Protein AF-A0A6I0SC55-F1 (afdb_monomer)

Solvent-accessible surface area (backbone atoms only — not comparable to full-atom values): 5364 Å² total; per-residue (Å²): 136,55,72,70,63,34,53,76,71,74,41,78,58,67,68,60,51,47,31,72,78,34,40,51,92,88,35,75,56,25,53,49,53,50,52,52,52,52,54,50,51,57,55,48,42,68,73,70,72,63,49,56,56,58,52,15,60,74,65,73,54,52,36,74,54,50,53,26,41,78,70,73,72,42,89,77,56,70,74,57,52,51,44,55,51,53,72,73,80,109

Organism: Bacteroides thetaiotaomicron (NCBI:txid818)

Secondary structure (DSSP, 8-state):
--HHHHHHTTPPPHHHHHHHHH-STTSHHHHHHHHHHHHHHHHHHHHHT--HHHHHHHHTS-HHHHHHHHTTSS---HHHHHHHHHHHH-

Sequence (90 aa):
MTNEKMKINGCTPIEDLITEDFGAIGTPERDEFERGCEAFIIGEQIKAGMTQEQLAAKIGTKESYISRIENGHADIQLSTLFKIYHVLYE

Nearest PDB structures (foldseek):
  4ia8-assembly1_B  TM=8.612E-01  e=7.572E-02  Enterobacter sp. RFL1396
  4iwr-assembly1_B  TM=8.098E-01  e=8.979E-02  Enterobacter sp. RFL1396
  2wiu-assembly1_B  TM=7.459E-01  e=6.759E-02  Escherichia coli
  6af4-assembly2_F  TM=5.892E-01  e=6.034E-02  Streptococcus pneumoniae TIGR4
  3f52-assembly1_E  TM=8.063E-01  e=5.221E-01  Corynebacterium glutamicum

Structure (mmCIF, N/CA/C/O backbone):
data_AF-A0A6I0SC55-F1
#
_entry.id   AF-A0A6I0SC55-F1
#
loop_
_atom_site.group_PDB
_atom_site.id
_atom_site.type_symbol
_atom_site.label_atom_id
_atom_site.label_alt_id
_atom_site.label_comp_id
_atom_site.label_asym_id
_atom_site.label_entity_id
_atom_site.label_seq_id
_atom_site.pdbx_PDB_ins_code
_atom_site.Cartn_x
_atom_site.Cartn_y
_atom_site.Cartn_z
_atom_site.occupancy
_atom_site.B_iso_or_equiv
_atom_site.auth_seq_id
_atom_site.auth_comp_id
_atom_site.auth_asym_id
_atom_site.auth_atom_id
_atom_site.pdbx_PDB_model_num
ATOM 1 N N . MET A 1 1 ? -11.993 11.764 -20.282 1.00 60.12 1 MET A N 1
ATOM 2 C CA . MET A 1 1 ? -11.458 12.182 -21.603 1.00 60.12 1 MET A CA 1
ATOM 3 C C . MET A 1 1 ? -10.652 11.021 -22.170 1.00 60.12 1 MET A C 1
ATOM 5 O O . MET A 1 1 ? -10.132 10.259 -21.373 1.00 60.12 1 MET A O 1
ATOM 9 N N . THR A 1 2 ? -10.599 10.826 -23.489 1.00 69.69 2 THR A N 1
ATOM 10 C CA . THR A 1 2 ? -9.800 9.749 -24.111 1.00 69.69 2 THR A CA 1
ATOM 11 C C . THR A 1 2 ? -8.326 10.161 -24.224 1.00 69.69 2 THR A C 1
ATOM 13 O O . THR A 1 2 ? -8.051 11.356 -24.348 1.00 69.69 2 THR A O 1
ATOM 16 N N . ASN A 1 3 ? -7.386 9.204 -24.230 1.00 64.81 3 ASN A N 1
ATOM 17 C CA . ASN A 1 3 ? -5.941 9.480 -24.372 1.00 64.81 3 ASN A CA 1
ATOM 18 C C . ASN A 1 3 ? -5.620 10.308 -25.628 1.00 64.81 3 ASN A C 1
ATOM 20 O O . ASN A 1 3 ? -4.756 11.180 -25.597 1.00 64.81 3 ASN A O 1
ATOM 24 N N . GLU A 1 4 ? -6.379 10.111 -26.709 1.00 66.31 4 GLU A N 1
ATOM 25 C CA . GLU A 1 4 ? -6.270 10.918 -27.930 1.00 66.31 4 GLU A CA 1
ATOM 26 C C . GLU A 1 4 ? -6.595 12.400 -27.691 1.00 66.31 4 GLU A C 1
ATOM 28 O O . GLU A 1 4 ? -5.873 13.272 -28.168 1.00 66.31 4 GLU A O 1
ATOM 33 N N . LYS A 1 5 ? -7.625 12.715 -26.891 1.00 65.06 5 LYS A N 1
A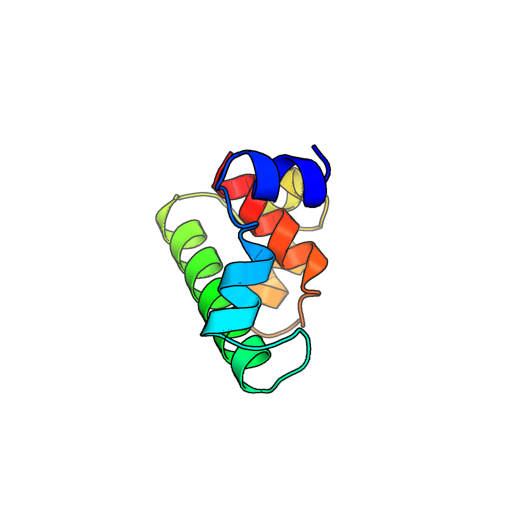TO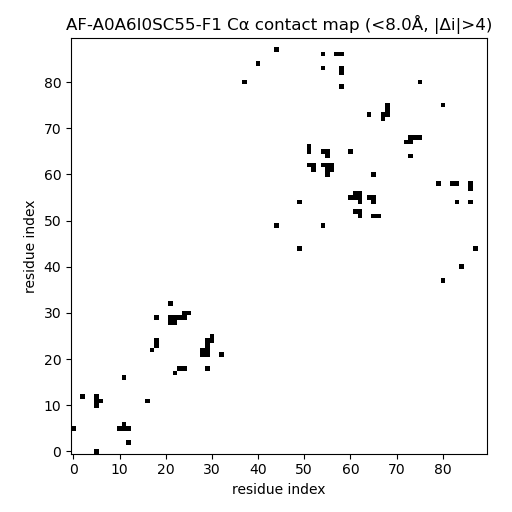M 34 C CA . LYS A 1 5 ? -7.958 14.104 -26.525 1.00 65.06 5 LYS A CA 1
ATOM 35 C C . LYS A 1 5 ? -6.912 14.745 -25.608 1.00 65.06 5 LYS A C 1
ATOM 37 O O . LYS A 1 5 ? -6.763 15.960 -25.642 1.00 65.06 5 LYS A O 1
ATOM 42 N N . MET A 1 6 ? -6.195 13.958 -24.805 1.00 66.38 6 MET A N 1
ATOM 43 C CA . MET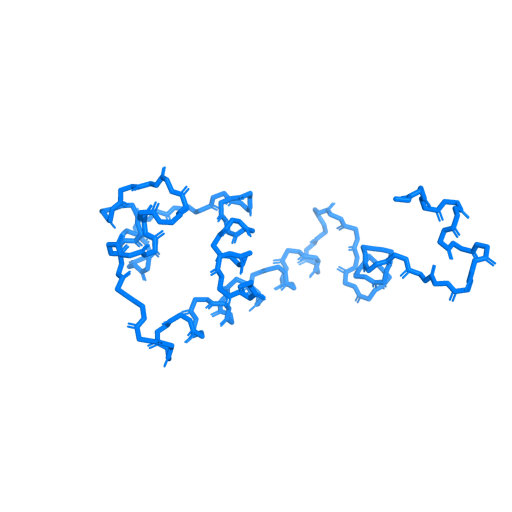 A 1 6 ? -5.146 14.468 -23.910 1.00 66.38 6 MET A CA 1
ATOM 44 C C . MET A 1 6 ? -3.890 14.877 -24.684 1.00 66.38 6 MET A C 1
ATOM 46 O O . MET A 1 6 ? -3.384 15.979 -24.473 1.00 66.38 6 MET A O 1
ATOM 50 N N . LYS A 1 7 ? -3.461 14.056 -25.654 1.00 63.31 7 LYS A N 1
ATOM 51 C CA . LYS A 1 7 ? -2.298 14.357 -26.508 1.00 63.31 7 LYS A CA 1
ATOM 52 C C . LYS A 1 7 ? -2.520 15.585 -27.394 1.00 63.31 7 LYS A C 1
ATOM 54 O O . LYS A 1 7 ? -1.601 16.377 -27.571 1.00 63.31 7 LYS A O 1
ATOM 59 N N . ILE A 1 8 ? -3.748 15.797 -27.877 1.00 68.25 8 ILE A N 1
ATOM 60 C CA . ILE A 1 8 ? -4.133 17.007 -28.630 1.00 68.25 8 ILE A CA 1
ATOM 61 C C . ILE A 1 8 ? -3.971 18.282 -27.784 1.00 68.25 8 ILE A C 1
ATOM 63 O O . ILE A 1 8 ?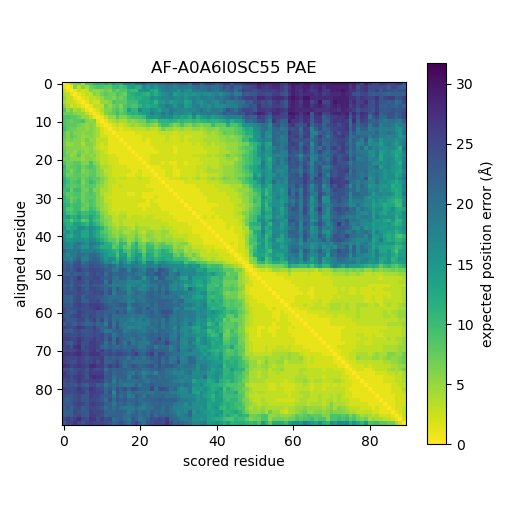 -3.620 19.332 -28.316 1.00 68.25 8 ILE A O 1
ATOM 67 N N . ASN A 1 9 ? -4.165 18.187 -26.467 1.00 69.44 9 ASN A N 1
ATOM 68 C CA . ASN A 1 9 ? -4.005 19.306 -25.539 1.00 69.44 9 ASN A CA 1
ATOM 69 C C . ASN A 1 9 ? -2.568 19.448 -24.998 1.00 69.44 9 ASN A C 1
ATOM 71 O O . ASN A 1 9 ? -2.339 20.251 -24.097 1.00 69.44 9 ASN A O 1
ATOM 75 N N . GLY A 1 10 ? -1.604 18.674 -25.515 1.00 70.81 10 GLY A N 1
ATOM 76 C CA . GLY A 1 10 ? -0.217 18.686 -25.042 1.00 70.81 10 GLY A CA 1
ATOM 77 C C . GLY A 1 10 ? -0.016 18.044 -23.666 1.00 70.81 10 GLY A C 1
ATOM 78 O O . GLY A 1 10 ? 1.016 18.263 -23.039 1.00 70.81 10 GLY A O 1
ATOM 79 N N . CYS A 1 11 ? -0.988 17.268 -23.180 1.00 72.19 11 CYS A N 1
ATOM 80 C CA . CYS A 1 11 ? -0.890 16.559 -21.909 1.00 72.19 11 CYS A CA 1
ATOM 81 C C . CYS A 1 11 ? -0.591 15.076 -22.146 1.00 72.19 11 CYS A C 1
ATOM 83 O O . CYS A 1 11 ? -1.319 14.391 -22.870 1.00 72.19 11 CYS A O 1
ATOM 85 N N . THR A 1 12 ? 0.441 14.565 -21.480 1.00 78.06 12 THR A N 1
ATOM 86 C CA . THR A 1 12 ? 0.759 13.135 -21.466 1.00 78.06 12 THR A CA 1
ATOM 87 C C . THR A 1 12 ? 0.009 12.456 -20.316 1.00 78.06 12 THR A C 1
ATOM 89 O O . THR A 1 12 ? 0.037 12.970 -19.194 1.00 78.06 12 THR A O 1
ATOM 92 N N . PRO A 1 13 ? -0.698 11.337 -20.558 1.00 85.06 13 PRO A N 1
ATOM 93 C CA . PRO A 1 13 ? -1.257 10.523 -19.486 1.00 85.06 13 PRO A CA 1
ATOM 94 C C . PRO A 1 13 ? -0.165 10.090 -18.511 1.00 85.06 13 PRO A C 1
ATOM 96 O O . PRO A 1 13 ? 0.918 9.693 -18.926 1.00 85.06 13 PRO A O 1
ATOM 99 N N . ILE A 1 14 ? -0.459 10.130 -17.214 1.00 79.56 14 ILE A N 1
ATOM 100 C CA . ILE A 1 14 ? 0.532 9.769 -16.196 1.00 79.56 14 ILE A CA 1
ATOM 101 C C . ILE A 1 14 ? 1.024 8.324 -16.344 1.00 79.56 14 ILE A C 1
ATOM 103 O O . ILE A 1 14 ? 2.192 8.059 -16.112 1.00 79.56 14 ILE A O 1
ATOM 107 N N . GLU A 1 15 ? 0.172 7.412 -16.817 1.00 84.75 15 GLU A N 1
ATOM 108 C CA . GLU A 1 15 ? 0.557 6.023 -17.092 1.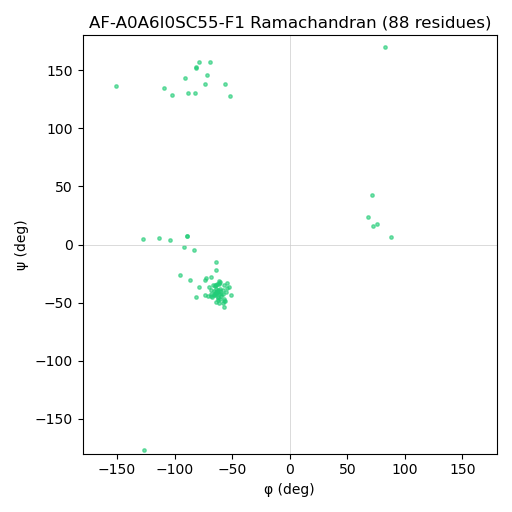00 84.75 15 GLU A CA 1
ATOM 109 C C . GLU A 1 15 ? 1.591 5.910 -18.219 1.00 84.75 15 GLU A C 1
ATOM 111 O O . GLU A 1 15 ? 2.485 5.070 -18.149 1.00 84.75 15 GLU A O 1
ATOM 116 N N . ASP A 1 16 ? 1.502 6.780 -19.231 1.00 85.44 16 ASP A N 1
ATOM 117 C CA . ASP A 1 16 ? 2.488 6.832 -20.313 1.00 85.44 16 ASP A CA 1
ATOM 118 C C . ASP A 1 16 ? 3.847 7.292 -19.745 1.00 85.44 16 ASP A C 1
ATOM 120 O O . ASP A 1 16 ? 4.867 6.708 -20.093 1.00 85.44 16 ASP A O 1
ATOM 124 N N . LEU A 1 17 ? 3.857 8.265 -18.820 1.00 86.12 17 LEU A N 1
ATOM 125 C CA . LEU A 1 17 ? 5.080 8.74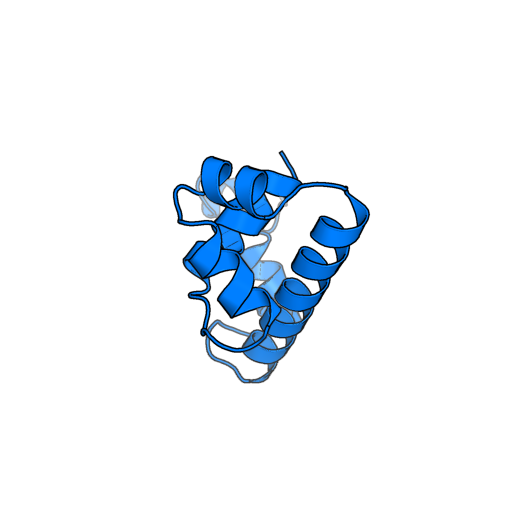6 -18.153 1.00 86.12 17 LEU A CA 1
ATOM 126 C C . LEU A 1 17 ? 5.681 7.694 -17.212 1.00 86.12 17 LEU A C 1
ATOM 128 O O . LEU A 1 17 ? 6.878 7.449 -17.240 1.00 86.12 17 LEU A O 1
ATOM 132 N N . ILE A 1 18 ? 4.850 7.022 -16.411 1.00 86.88 18 ILE A N 1
ATOM 133 C CA . ILE A 1 18 ? 5.315 5.954 -15.515 1.00 86.88 18 ILE A CA 1
ATOM 134 C C . ILE A 1 18 ? 5.870 4.784 -16.334 1.00 86.88 18 ILE A C 1
ATOM 136 O O . ILE A 1 18 ? 6.875 4.190 -15.962 1.00 86.88 18 ILE A O 1
ATOM 140 N N . THR A 1 19 ? 5.240 4.458 -17.463 1.00 91.06 19 THR A N 1
ATOM 141 C CA . THR A 1 19 ? 5.740 3.419 -18.370 1.00 91.06 19 THR A CA 1
ATOM 142 C C . THR A 1 19 ? 7.062 3.817 -19.031 1.00 91.06 19 THR A C 1
ATOM 144 O O . THR A 1 19 ? 7.904 2.951 -19.257 1.00 91.06 19 THR A O 1
ATOM 147 N N . GLU A 1 20 ? 7.250 5.101 -19.342 1.00 91.44 20 GLU A N 1
ATOM 148 C CA . GLU A 1 20 ? 8.499 5.643 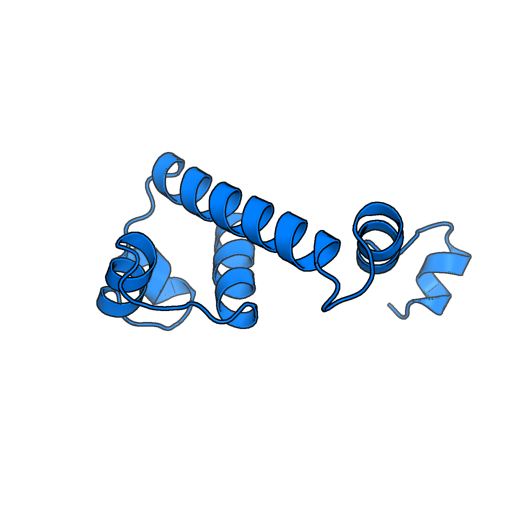-19.889 1.00 91.44 20 GLU A CA 1
ATOM 149 C C . GLU A 1 20 ? 9.644 5.583 -18.868 1.00 91.44 20 GLU A C 1
ATOM 151 O O . GLU A 1 20 ? 10.731 5.120 -19.209 1.00 91.44 20 GLU A O 1
ATOM 156 N N . ASP A 1 21 ? 9.381 5.981 -17.621 1.00 87.44 21 ASP A N 1
ATOM 157 C CA . ASP A 1 21 ? 10.403 6.121 -16.578 1.00 87.44 21 ASP A CA 1
ATOM 158 C C . ASP A 1 21 ? 10.695 4.818 -15.812 1.00 87.44 21 ASP A C 1
ATOM 160 O O . ASP A 1 21 ? 11.815 4.620 -15.348 1.00 87.44 21 ASP A O 1
ATOM 164 N N . PHE A 1 22 ? 9.699 3.937 -15.659 1.00 92.12 22 PHE A N 1
ATOM 165 C CA . PHE A 1 22 ? 9.778 2.736 -14.807 1.00 92.12 22 PHE A CA 1
ATOM 166 C C . PHE A 1 22 ? 9.389 1.445 -15.535 1.00 92.12 22 PHE A C 1
ATOM 168 O O . PHE A 1 22 ? 9.324 0.371 -14.937 1.00 92.12 22 PHE A O 1
ATOM 175 N N . GLY A 1 23 ? 9.126 1.525 -16.837 1.00 92.69 23 GLY A N 1
ATOM 176 C CA . GLY A 1 23 ? 8.800 0.376 -17.665 1.00 92.69 23 GLY A CA 1
ATOM 177 C C . GLY A 1 23 ? 7.332 -0.055 -17.617 1.00 92.69 23 GLY A C 1
ATOM 178 O O . GLY A 1 23 ? 6.499 0.413 -16.834 1.00 92.69 23 GLY A O 1
ATOM 179 N N . ALA A 1 24 ? 7.003 -0.970 -18.529 1.00 93.56 24 ALA A N 1
ATOM 180 C CA . ALA A 1 24 ? 5.654 -1.497 -18.678 1.00 93.56 24 ALA A CA 1
ATOM 181 C C . ALA A 1 24 ? 5.245 -2.384 -17.494 1.00 93.56 24 ALA A C 1
ATOM 183 O O . ALA A 1 24 ? 6.076 -2.982 -16.816 1.00 93.56 24 ALA A O 1
ATOM 184 N N . ILE A 1 25 ? 3.936 -2.525 -17.293 1.00 91.31 25 ILE A N 1
ATOM 185 C CA . ILE A 1 25 ? 3.363 -3.412 -16.273 1.00 91.31 25 ILE A CA 1
ATOM 186 C C . ILE A 1 25 ? 3.939 -4.832 -16.405 1.00 91.31 25 ILE A C 1
ATOM 188 O O . ILE A 1 25 ? 3.896 -5.429 -17.483 1.00 91.31 25 ILE A O 1
ATOM 192 N N . GLY A 1 26 ? 4.453 -5.367 -15.292 1.00 89.19 26 GLY A N 1
ATOM 193 C CA . GLY A 1 26 ? 5.054 -6.700 -15.199 1.00 89.19 26 GLY A CA 1
ATOM 194 C C . GLY A 1 26 ? 6.552 -6.767 -15.513 1.00 89.19 26 GLY A C 1
ATOM 195 O O . GLY A 1 26 ? 7.097 -7.870 -15.598 1.00 89.19 26 GLY A O 1
ATOM 196 N N . THR A 1 27 ? 7.232 -5.633 -15.718 1.00 95.88 27 THR A N 1
ATOM 197 C CA . THR A 1 27 ? 8.701 -5.607 -15.731 1.00 95.88 27 THR A CA 1
ATOM 198 C C . THR A 1 27 ? 9.255 -5.553 -14.302 1.00 95.88 27 THR A C 1
ATOM 200 O O . THR A 1 27 ? 8.629 -4.968 -13.421 1.00 95.88 27 THR A O 1
ATOM 203 N N . PRO A 1 28 ? 10.467 -6.086 -14.056 1.00 93.69 28 PRO A N 1
ATOM 204 C CA . PRO A 1 28 ? 11.086 -6.017 -12.730 1.00 93.69 28 PRO A CA 1
ATOM 205 C C . PRO A 1 28 ? 11.245 -4.587 -12.188 1.00 93.69 28 PRO A C 1
ATOM 207 O O . PRO A 1 28 ? 11.109 -4.369 -10.987 1.00 93.69 28 PRO A O 1
ATOM 210 N N . GLU A 1 29 ? 11.523 -3.630 -13.077 1.00 91.69 29 GLU A N 1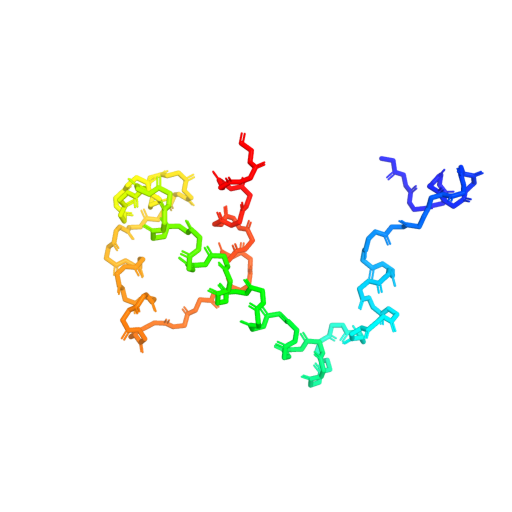
ATOM 211 C CA . GLU A 1 29 ? 11.668 -2.204 -12.758 1.00 91.69 29 GLU A CA 1
ATOM 212 C C . GLU A 1 29 ? 10.330 -1.579 -12.350 1.00 91.69 29 GLU A C 1
ATOM 214 O O . GLU A 1 29 ? 10.249 -0.889 -11.331 1.00 91.69 29 GLU A O 1
ATOM 219 N N . ARG A 1 30 ? 9.255 -1.923 -13.067 1.00 93.81 30 ARG A N 1
ATOM 220 C CA . ARG A 1 30 ? 7.901 -1.490 -12.732 1.00 93.81 30 ARG A CA 1
ATOM 221 C C . ARG A 1 30 ? 7.452 -2.082 -11.404 1.00 93.81 30 ARG A C 1
ATOM 223 O O . ARG A 1 30 ? 6.909 -1.363 -10.571 1.00 93.81 30 ARG A O 1
ATOM 230 N N . ASP A 1 31 ? 7.748 -3.358 -11.171 1.00 89.50 31 ASP A N 1
ATOM 231 C CA . ASP A 1 31 ? 7.430 -4.028 -9.913 1.00 89.50 31 ASP A CA 1
ATOM 232 C C . ASP A 1 31 ? 8.193 -3.401 -8.730 1.00 89.50 31 ASP A C 1
ATOM 234 O O . ASP A 1 31 ? 7.680 -3.345 -7.614 1.00 89.50 31 ASP A O 1
ATOM 238 N N . GLU A 1 32 ? 9.433 -2.943 -8.931 1.00 87.62 32 GLU A N 1
ATOM 239 C CA . GLU A 1 32 ? 10.212 -2.257 -7.893 1.00 87.62 32 GLU A CA 1
ATOM 240 C C . GLU A 1 32 ? 9.673 -0.863 -7.582 1.00 87.62 32 GLU A C 1
ATOM 242 O O . GLU A 1 32 ? 9.502 -0.524 -6.407 1.00 87.62 32 GLU A O 1
ATOM 247 N N . PHE A 1 33 ? 9.339 -0.095 -8.617 1.00 88.06 33 PHE A N 1
ATOM 248 C CA . PHE A 1 33 ? 8.669 1.191 -8.476 1.00 88.06 33 PHE A CA 1
ATOM 249 C C . PHE A 1 33 ? 7.346 1.054 -7.706 1.00 88.06 33 PHE A C 1
ATOM 251 O O . PHE A 1 33 ? 7.122 1.767 -6.725 1.00 88.06 33 PHE A O 1
ATOM 258 N N . GLU A 1 34 ? 6.505 0.087 -8.081 1.00 87.62 34 GLU A N 1
ATOM 259 C CA . GLU A 1 34 ? 5.214 -0.149 -7.430 1.00 87.62 34 GLU A CA 1
ATOM 260 C C . GLU A 1 34 ? 5.373 -0.558 -5.958 1.00 87.62 34 GLU A C 1
ATOM 262 O O . GLU A 1 34 ? 4.684 0.001 -5.101 1.00 87.62 34 GLU A O 1
ATOM 267 N N . ARG A 1 35 ? 6.344 -1.427 -5.630 1.00 81.56 35 ARG A N 1
ATOM 268 C CA . ARG A 1 35 ? 6.682 -1.764 -4.231 1.00 81.56 35 ARG A CA 1
ATOM 269 C C . ARG A 1 35 ? 7.131 -0.541 -3.424 1.00 81.56 35 ARG A C 1
ATOM 271 O O . ARG A 1 35 ? 6.779 -0.410 -2.252 1.00 81.56 35 ARG A O 1
ATOM 278 N N . GLY A 1 36 ? 7.916 0.353 -4.028 1.00 76.62 36 GLY A N 1
ATOM 279 C CA . GLY A 1 36 ? 8.364 1.593 -3.389 1.00 76.62 36 GLY A CA 1
ATOM 280 C C . GLY A 1 36 ? 7.205 2.545 -3.085 1.00 76.62 36 GLY A C 1
ATOM 281 O O . GLY A 1 36 ? 7.115 3.085 -1.979 1.00 76.62 36 GLY A O 1
ATOM 282 N N . CYS A 1 37 ? 6.282 2.703 -4.035 1.00 79.62 37 CYS A N 1
ATOM 283 C CA . CYS A 1 37 ? 5.054 3.469 -3.836 1.00 79.62 37 CYS A CA 1
ATOM 284 C C . CYS A 1 37 ? 4.178 2.858 -2.738 1.00 79.62 37 CYS A C 1
ATOM 286 O O . CYS A 1 37 ? 3.716 3.579 -1.859 1.00 79.62 37 CYS A O 1
ATOM 288 N N . GLU A 1 38 ? 3.994 1.539 -2.741 1.00 74.44 38 GLU A N 1
ATOM 289 C CA . GLU A 1 38 ? 3.221 0.814 -1.730 1.00 74.44 38 GLU A CA 1
ATOM 290 C C . GLU A 1 38 ? 3.741 1.073 -0.309 1.00 74.44 38 GLU A C 1
ATOM 292 O O . GLU A 1 38 ? 2.983 1.479 0.578 1.00 74.44 38 GLU A O 1
ATOM 297 N N . ALA A 1 39 ? 5.056 0.946 -0.113 1.00 69.50 39 ALA A N 1
ATOM 298 C CA . ALA A 1 39 ? 5.707 1.221 1.164 1.00 69.50 39 ALA A CA 1
ATOM 299 C C . ALA A 1 39 ? 5.572 2.693 1.597 1.00 69.50 39 ALA A C 1
ATOM 301 O O . ALA A 1 39 ? 5.340 2.975 2.776 1.00 69.50 39 ALA A O 1
ATOM 302 N N . PHE A 1 40 ? 5.688 3.637 0.656 1.00 74.12 40 PHE A N 1
ATOM 303 C CA . PHE A 1 40 ? 5.517 5.066 0.926 1.00 74.12 40 PHE A CA 1
ATOM 304 C C . PHE A 1 40 ? 4.098 5.386 1.409 1.00 74.12 40 PHE A C 1
ATOM 306 O O . PHE A 1 40 ? 3.927 6.074 2.414 1.00 74.12 40 PHE A O 1
ATOM 313 N N . ILE A 1 41 ? 3.085 4.838 0.737 1.00 70.56 41 ILE A N 1
ATOM 314 C CA . ILE A 1 41 ? 1.675 5.074 1.055 1.00 70.56 41 ILE A CA 1
ATOM 315 C C . ILE A 1 41 ? 1.363 4.578 2.465 1.00 70.56 41 ILE A C 1
ATOM 317 O O . ILE A 1 41 ? 0.844 5.349 3.268 1.00 70.56 41 ILE A O 1
ATOM 321 N N . ILE A 1 42 ? 1.744 3.337 2.790 1.00 62.56 42 ILE A N 1
ATOM 322 C CA . ILE A 1 42 ? 1.564 2.753 4.130 1.00 62.56 42 ILE A CA 1
ATOM 323 C C . ILE A 1 42 ? 2.269 3.611 5.195 1.00 62.56 42 ILE A C 1
ATOM 325 O O . ILE A 1 42 ? 1.695 3.902 6.246 1.00 62.56 42 ILE A O 1
ATOM 329 N N . GLY A 1 43 ? 3.489 4.081 4.912 1.00 66.25 43 GLY A N 1
ATOM 330 C CA . GLY A 1 43 ? 4.228 4.978 5.802 1.00 66.25 43 GLY A CA 1
ATOM 331 C C . GLY A 1 43 ? 3.516 6.311 6.071 1.00 66.25 43 GLY A C 1
ATOM 332 O O . GLY A 1 43 ? 3.533 6.800 7.203 1.00 66.25 43 GLY A O 1
ATOM 333 N N . GLU A 1 44 ? 2.852 6.888 5.068 1.00 66.56 44 GLU A N 1
ATOM 334 C CA . GLU A 1 44 ? 2.071 8.119 5.227 1.00 66.56 44 GLU A CA 1
ATOM 335 C C . GLU A 1 44 ? 0.749 7.887 5.983 1.00 66.56 44 GLU A C 1
ATOM 337 O O . GLU A 1 44 ? 0.341 8.754 6.757 1.00 66.56 44 GLU A O 1
ATOM 342 N N . GLN A 1 45 ? 0.123 6.704 5.880 1.00 61.66 45 GLN A N 1
ATOM 343 C CA . GLN A 1 45 ? -1.057 6.350 6.694 1.00 61.66 45 GLN A CA 1
ATOM 344 C C . GLN A 1 45 ? -0.763 6.391 8.192 1.00 61.66 45 GLN A C 1
ATOM 346 O O . GLN A 1 45 ? -1.537 6.958 8.967 1.00 61.66 45 GLN A O 1
ATOM 351 N N . ILE A 1 46 ? 0.382 5.826 8.583 1.00 58.34 46 ILE A N 1
ATOM 352 C CA . ILE A 1 46 ? 0.845 5.813 9.974 1.00 58.34 46 ILE A CA 1
ATOM 353 C C . ILE A 1 46 ? 1.078 7.247 10.466 1.00 58.34 46 ILE A C 1
ATOM 355 O O . ILE A 1 46 ? 0.734 7.580 11.601 1.00 58.34 46 ILE A O 1
ATOM 359 N N . LYS A 1 47 ? 1.615 8.125 9.611 1.00 59.88 47 LYS A N 1
ATOM 360 C CA . LYS A 1 47 ? 1.831 9.538 9.955 1.00 59.88 47 LYS A CA 1
ATOM 361 C C . LYS A 1 47 ? 0.540 10.359 10.022 1.00 59.88 47 LYS A C 1
ATOM 363 O O . LYS A 1 47 ? 0.497 11.326 10.778 1.00 59.88 47 LYS A O 1
ATOM 368 N N . ALA A 1 48 ? -0.496 9.996 9.265 1.00 62.03 48 ALA A N 1
ATOM 369 C CA . ALA A 1 48 ? -1.745 10.755 9.167 1.00 62.03 48 ALA A CA 1
ATOM 370 C C . ALA A 1 48 ? -2.759 10.476 10.300 1.00 62.03 48 ALA A C 1
ATOM 372 O O . ALA A 1 48 ? -3.793 11.138 10.367 1.00 62.03 48 ALA A O 1
ATOM 373 N N . GLY A 1 49 ? -2.484 9.528 11.205 1.00 66.19 49 GLY A N 1
ATOM 374 C CA . GLY A 1 49 ? -3.324 9.270 12.385 1.00 66.19 49 GLY A CA 1
ATOM 375 C C . GLY A 1 49 ? -4.635 8.523 12.106 1.00 66.19 49 GLY A C 1
ATOM 376 O O . GLY A 1 49 ? -5.540 8.552 12.939 1.00 66.19 49 GLY A O 1
ATOM 377 N N . MET A 1 50 ? -4.751 7.861 10.951 1.00 78.12 50 MET A N 1
ATOM 378 C CA . MET A 1 50 ? -5.904 7.024 10.606 1.00 78.12 50 MET A CA 1
ATOM 379 C C . MET A 1 50 ? -5.744 5.633 11.230 1.00 78.12 50 MET A C 1
ATOM 381 O O . MET A 1 50 ? -4.696 5.006 11.085 1.00 78.12 50 MET A O 1
ATOM 385 N N . THR A 1 51 ? -6.767 5.136 11.927 1.00 85.06 51 THR A N 1
ATOM 386 C CA . THR A 1 51 ? -6.710 3.792 12.529 1.00 85.06 51 THR A CA 1
ATOM 387 C C . THR A 1 51 ? -6.961 2.698 11.488 1.00 85.06 51 THR A C 1
ATOM 389 O O . THR A 1 51 ? -7.623 2.931 10.472 1.00 85.06 51 THR A O 1
ATOM 392 N N . GLN A 1 52 ? -6.490 1.474 11.758 1.00 81.31 52 GLN A N 1
ATOM 393 C CA . GLN A 1 52 ? -6.731 0.303 10.900 1.00 81.31 52 GLN A CA 1
ATOM 394 C C . GLN A 1 52 ? -8.231 0.082 10.635 1.00 81.31 52 GLN A C 1
ATOM 396 O O . GLN A 1 52 ? -8.624 -0.252 9.517 1.00 81.31 52 GLN A O 1
ATOM 401 N N . GLU A 1 53 ? -9.083 0.321 11.636 1.00 87.12 53 GLU A N 1
ATOM 402 C CA . GLU A 1 53 ? -10.544 0.233 11.513 1.00 87.12 53 GLU A CA 1
ATOM 403 C C . GLU A 1 53 ? -11.118 1.297 10.580 1.00 87.12 53 GLU A C 1
ATOM 405 O O . GLU A 1 53 ? -11.970 0.989 9.746 1.00 87.12 53 GLU A O 1
ATOM 410 N N . GLN A 1 54 ? -10.644 2.541 10.681 1.00 84.00 54 GLN A N 1
ATOM 411 C CA . GLN A 1 54 ? -11.090 3.631 9.811 1.00 84.00 54 GLN A CA 1
ATOM 412 C C . GLN A 1 54 ? -10.690 3.380 8.358 1.00 84.00 54 GLN A C 1
ATOM 414 O O . GLN A 1 54 ? -11.506 3.560 7.451 1.00 84.00 54 GLN A O 1
ATOM 419 N N . LEU A 1 55 ? -9.460 2.911 8.139 1.00 83.94 55 LEU A N 1
ATOM 420 C CA . LEU A 1 55 ? -8.990 2.530 6.814 1.00 83.94 55 LEU A CA 1
ATOM 421 C C . LEU A 1 55 ? -9.818 1.373 6.247 1.00 83.94 55 LEU A C 1
ATOM 423 O O . LEU A 1 55 ? -10.297 1.442 5.114 1.00 83.94 55 LEU A O 1
ATOM 427 N N . ALA A 1 56 ? -10.027 0.329 7.050 1.00 87.44 56 ALA A N 1
ATOM 428 C CA . ALA A 1 56 ? -10.803 -0.835 6.655 1.00 87.44 56 ALA A CA 1
ATOM 429 C C . ALA A 1 56 ? -12.246 -0.464 6.285 1.00 87.44 56 ALA A C 1
ATOM 431 O O . ALA A 1 56 ? -12.750 -0.918 5.255 1.00 87.44 56 ALA A O 1
ATOM 432 N N . ALA A 1 57 ? -12.879 0.411 7.072 1.00 87.62 57 ALA A N 1
ATOM 433 C CA . ALA A 1 57 ? -14.219 0.918 6.806 1.00 87.62 57 ALA A CA 1
ATOM 434 C C . ALA A 1 57 ? -14.290 1.689 5.480 1.00 87.62 57 ALA A C 1
ATOM 436 O O . ALA A 1 57 ? -15.226 1.486 4.707 1.00 87.62 57 ALA A O 1
ATOM 437 N N . LYS A 1 58 ? -13.292 2.530 5.184 1.00 84.62 58 LYS A N 1
ATOM 438 C CA . LYS A 1 58 ? -13.262 3.322 3.949 1.00 84.62 58 LYS A CA 1
ATOM 439 C C . LYS A 1 58 ? -13.061 2.477 2.687 1.00 84.62 58 LYS A C 1
ATOM 441 O O . LYS A 1 58 ? -13.696 2.756 1.675 1.00 84.62 58 LYS A O 1
ATOM 446 N N . ILE A 1 59 ? -12.218 1.443 2.730 1.00 85.00 59 ILE A N 1
ATOM 447 C CA . ILE A 1 59 ? -11.954 0.594 1.551 1.00 85.00 59 ILE A CA 1
ATOM 448 C C . ILE A 1 59 ? -12.874 -0.635 1.458 1.00 85.00 59 ILE A C 1
ATOM 450 O O . ILE A 1 59 ? -12.771 -1.412 0.506 1.00 85.00 59 ILE A O 1
ATOM 454 N N . GLY A 1 60 ? -13.763 -0.824 2.439 1.00 87.38 60 GLY A N 1
ATOM 455 C CA . GLY A 1 60 ? -14.720 -1.929 2.477 1.00 87.38 60 GLY A CA 1
ATOM 456 C C . GLY A 1 60 ? -14.079 -3.287 2.768 1.00 87.38 60 GLY A C 1
ATOM 457 O O . GLY A 1 60 ? -14.423 -4.281 2.130 1.00 87.38 60 GLY A O 1
ATOM 458 N N . THR A 1 61 ? -13.139 -3.344 3.713 1.00 89.56 61 THR A N 1
ATOM 459 C CA . THR A 1 61 ? -12.520 -4.594 4.184 1.00 89.56 61 THR A CA 1
ATOM 460 C C . THR A 1 61 ? -12.611 -4.728 5.707 1.00 89.56 61 THR A C 1
ATOM 462 O O . THR A 1 61 ? -13.231 -3.913 6.384 1.00 89.56 61 THR A O 1
ATOM 465 N N . LYS A 1 62 ? -12.024 -5.791 6.263 1.00 91.44 62 LYS A N 1
ATOM 466 C CA . LYS A 1 62 ? -11.929 -6.010 7.713 1.00 91.44 62 LYS A CA 1
ATOM 467 C C . LYS A 1 62 ? -10.633 -5.416 8.258 1.00 91.44 62 LYS A C 1
ATOM 469 O O . LYS A 1 62 ? -9.585 -5.571 7.641 1.00 91.44 62 LYS A O 1
ATOM 474 N N . GLU A 1 63 ? -10.678 -4.848 9.457 1.00 90.38 63 GLU A N 1
ATOM 475 C CA . GLU A 1 63 ? -9.486 -4.401 10.198 1.00 90.38 63 GLU A CA 1
ATOM 476 C C . GLU A 1 63 ? -8.420 -5.507 10.284 1.00 90.38 63 GLU A C 1
ATOM 478 O O . GLU A 1 63 ? -7.252 -5.287 9.985 1.00 90.38 63 GLU A O 1
ATOM 483 N N . SER A 1 64 ? -8.836 -6.747 10.564 1.00 91.56 64 SER A N 1
ATOM 484 C CA . SER A 1 64 ? -7.936 -7.907 10.629 1.00 91.56 64 SER A CA 1
ATOM 485 C C . SER A 1 64 ? -7.253 -8.261 9.303 1.00 91.56 64 SER A C 1
ATOM 487 O O . SER A 1 64 ? -6.305 -9.046 9.283 1.00 91.56 64 SER A O 1
ATOM 489 N N . TYR A 1 65 ? -7.732 -7.739 8.174 1.00 89.44 65 TYR A N 1
ATOM 490 C CA . TYR A 1 65 ? -7.038 -7.846 6.896 1.00 89.44 65 TYR A CA 1
ATOM 491 C C . TYR A 1 65 ? -5.933 -6.788 6.788 1.00 89.44 65 TYR A C 1
ATOM 493 O O . TYR A 1 65 ? -4.807 -7.157 6.472 1.00 89.44 65 TYR A O 1
ATOM 501 N N . ILE A 1 66 ? -6.219 -5.533 7.157 1.00 87.81 66 ILE A N 1
ATOM 502 C CA . ILE A 1 66 ? -5.223 -4.448 7.234 1.00 87.81 66 ILE A CA 1
ATOM 503 C C . ILE A 1 66 ? -4.089 -4.819 8.190 1.00 87.81 66 ILE A C 1
ATOM 505 O O . ILE A 1 66 ? -2.928 -4.822 7.798 1.00 87.81 66 ILE A O 1
ATOM 509 N N . SER A 1 67 ? -4.432 -5.255 9.402 1.00 87.94 67 SER A N 1
ATOM 510 C CA . SER A 1 67 ? -3.463 -5.682 10.412 1.00 87.94 67 SER A CA 1
ATOM 511 C C . SER A 1 67 ? -2.527 -6.784 9.900 1.00 87.94 67 SER A C 1
ATOM 513 O O . SER A 1 67 ? -1.324 -6.753 10.145 1.00 87.94 67 SER A O 1
ATOM 515 N N . ARG A 1 68 ? -3.042 -7.760 9.141 1.00 89.00 68 ARG A N 1
ATOM 516 C CA . ARG A 1 68 ? -2.195 -8.820 8.573 1.00 89.00 68 ARG A CA 1
ATOM 517 C C . ARG A 1 68 ? -1.281 -8.312 7.468 1.00 89.00 68 ARG A C 1
ATOM 519 O O . ARG A 1 68 ? -0.158 -8.791 7.400 1.00 89.00 68 ARG A O 1
ATOM 526 N N . ILE A 1 69 ? -1.734 -7.377 6.636 1.00 86.69 69 ILE A N 1
ATOM 527 C CA . ILE A 1 69 ? -0.887 -6.758 5.609 1.00 86.69 69 ILE A CA 1
ATOM 528 C C . ILE A 1 69 ? 0.253 -5.983 6.277 1.00 86.69 69 ILE A C 1
ATOM 530 O O . ILE A 1 69 ? 1.415 -6.218 5.965 1.00 86.69 69 ILE A O 1
ATOM 534 N N . GLU A 1 70 ? -0.063 -5.140 7.263 1.00 76.62 70 GLU A N 1
ATOM 535 C CA . GLU A 1 70 ? 0.934 -4.333 7.982 1.00 76.62 70 GLU A CA 1
ATOM 536 C C . GLU A 1 70 ? 1.980 -5.184 8.715 1.00 76.62 70 GLU A C 1
ATOM 538 O O . GLU A 1 70 ? 3.148 -4.812 8.784 1.00 76.62 70 GLU A O 1
ATOM 543 N N . ASN A 1 71 ? 1.583 -6.351 9.230 1.00 83.38 71 ASN A N 1
ATOM 544 C CA . ASN A 1 71 ? 2.484 -7.283 9.911 1.00 83.38 71 ASN A CA 1
ATOM 545 C C . ASN A 1 71 ? 3.152 -8.305 8.965 1.00 83.38 71 ASN A C 1
ATOM 547 O O . ASN A 1 71 ? 3.800 -9.238 9.438 1.00 83.38 71 ASN A O 1
ATOM 551 N N . GLY A 1 72 ? 2.991 -8.180 7.642 1.00 82.88 72 GLY A N 1
ATOM 552 C CA . GLY A 1 72 ? 3.606 -9.092 6.665 1.00 82.88 72 GLY A CA 1
ATOM 553 C C . GLY A 1 72 ? 3.044 -10.521 6.693 1.00 82.88 72 GLY A C 1
ATOM 554 O O . GLY A 1 72 ? 3.713 -11.478 6.313 1.00 82.88 72 GLY A O 1
ATOM 555 N N . HIS A 1 73 ? 1.815 -10.686 7.177 1.00 87.69 73 HIS A N 1
ATOM 556 C CA . HIS A 1 73 ? 1.091 -11.956 7.283 1.00 87.69 73 HIS A CA 1
ATOM 557 C C . HIS A 1 73 ? 0.011 -12.135 6.206 1.00 87.69 73 HIS A C 1
ATOM 559 O O . HIS A 1 73 ? -0.747 -13.110 6.244 1.00 87.69 73 HIS A O 1
ATOM 565 N N . ALA A 1 74 ? -0.110 -11.194 5.272 1.00 83.38 74 ALA A N 1
ATOM 566 C CA . ALA A 1 74 ? -0.983 -11.307 4.115 1.00 83.38 74 ALA A CA 1
ATOM 567 C C . ALA A 1 74 ? -0.420 -10.512 2.937 1.00 83.38 74 ALA A C 1
ATOM 569 O O . ALA A 1 74 ? -0.023 -9.361 3.108 1.00 83.38 74 ALA A O 1
ATOM 570 N N . ASP A 1 75 ? -0.470 -11.112 1.750 1.00 83.19 75 ASP A N 1
ATOM 571 C CA . ASP A 1 75 ? -0.244 -10.396 0.500 1.00 83.19 75 ASP A CA 1
ATOM 572 C C . ASP A 1 75 ? -1.437 -9.485 0.196 1.00 83.19 75 ASP A C 1
ATOM 574 O O . ASP A 1 75 ? -2.597 -9.821 0.470 1.00 83.19 75 ASP A O 1
ATOM 578 N N . ILE A 1 76 ? -1.153 -8.336 -0.406 1.00 82.94 76 ILE A N 1
ATOM 579 C CA . ILE A 1 76 ? -2.152 -7.372 -0.851 1.00 82.94 76 ILE A CA 1
ATOM 580 C C . ILE A 1 76 ? -2.216 -7.379 -2.380 1.00 82.94 76 ILE A C 1
ATOM 582 O O . ILE A 1 76 ? -1.208 -7.388 -3.077 1.00 82.94 76 ILE A O 1
ATOM 586 N N . GLN A 1 77 ? -3.432 -7.399 -2.928 1.00 83.75 77 GLN A N 1
ATOM 587 C CA . GLN A 1 77 ? -3.614 -7.187 -4.362 1.00 83.75 77 GLN A CA 1
ATOM 588 C C . GLN A 1 77 ? -3.388 -5.713 -4.698 1.00 83.75 77 GLN A C 1
ATOM 590 O O . GLN A 1 77 ? -3.958 -4.845 -4.034 1.00 83.75 77 GLN A O 1
ATOM 595 N N . LEU A 1 78 ? -2.694 -5.439 -5.801 1.00 74.75 78 LEU A N 1
ATOM 596 C CA . LEU A 1 78 ? -2.422 -4.081 -6.281 1.00 74.75 78 LEU A CA 1
ATOM 597 C C . LEU A 1 78 ? -3.698 -3.221 -6.412 1.00 74.75 78 LEU A C 1
ATOM 599 O O . LEU A 1 78 ? -3.720 -2.048 -6.056 1.00 74.75 78 LEU A O 1
ATOM 603 N N . SER A 1 79 ? -4.826 -3.813 -6.818 1.00 76.12 79 SER A N 1
ATOM 604 C CA . SER A 1 79 ? -6.122 -3.116 -6.862 1.00 76.12 79 SER A CA 1
ATOM 605 C C . SER A 1 79 ? -6.605 -2.621 -5.494 1.00 76.12 79 SER A C 1
ATOM 607 O O . SER A 1 79 ? -7.297 -1.611 -5.398 1.00 76.12 79 SER A O 1
ATOM 609 N N . THR A 1 80 ? -6.289 -3.357 -4.430 1.00 79.00 80 THR A N 1
ATOM 610 C CA . THR A 1 80 ? -6.631 -2.998 -3.050 1.00 79.00 80 THR A CA 1
ATOM 611 C C . THR A 1 80 ? -5.664 -1.952 -2.516 1.00 79.00 80 THR A C 1
ATOM 613 O O . THR A 1 80 ? -6.112 -1.024 -1.847 1.00 79.00 80 THR A O 1
ATOM 616 N N . LEU A 1 81 ? -4.386 -2.032 -2.894 1.00 78.50 81 LEU A N 1
ATOM 617 C CA . LEU A 1 81 ? -3.425 -0.965 -2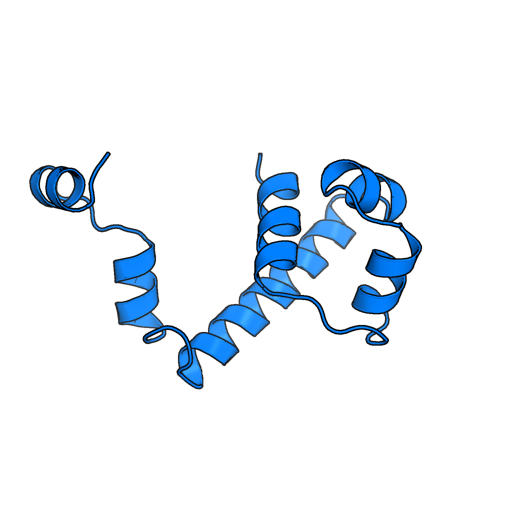.637 1.00 78.50 81 LEU A CA 1
ATOM 618 C C . LEU A 1 81 ? -3.891 0.368 -3.241 1.00 78.50 81 LEU A C 1
ATOM 620 O O . LEU A 1 81 ? -3.917 1.384 -2.554 1.00 78.50 81 LEU A O 1
ATOM 624 N N . PHE A 1 82 ? -4.343 0.371 -4.497 1.00 76.31 82 PHE A N 1
ATOM 625 C CA . PHE A 1 82 ? -4.852 1.591 -5.132 1.00 76.31 82 PHE A CA 1
ATOM 626 C C . PHE A 1 82 ? -6.103 2.153 -4.443 1.00 76.31 82 PHE A C 1
ATOM 628 O O . PHE A 1 82 ? -6.260 3.369 -4.356 1.00 76.31 82 PHE A O 1
ATOM 635 N N . LYS A 1 83 ? -6.985 1.299 -3.906 1.00 78.00 83 LYS A N 1
ATOM 636 C CA . LYS A 1 83 ? -8.123 1.758 -3.087 1.00 78.00 83 LYS A CA 1
ATOM 637 C C . LYS A 1 83 ? -7.660 2.428 -1.797 1.00 78.00 83 LYS A C 1
ATOM 639 O O . LYS A 1 83 ? -8.232 3.444 -1.413 1.00 78.00 83 LYS A O 1
ATOM 644 N N . ILE A 1 84 ? -6.640 1.863 -1.151 1.00 76.69 84 ILE A N 1
ATOM 645 C CA . ILE A 1 84 ? -6.003 2.442 0.034 1.00 76.69 84 ILE A CA 1
ATOM 646 C C . ILE A 1 84 ? -5.410 3.811 -0.310 1.00 76.69 84 ILE A C 1
ATOM 648 O O . ILE A 1 84 ? -5.693 4.774 0.393 1.00 76.69 84 ILE A O 1
ATOM 652 N N . TYR A 1 85 ? -4.681 3.919 -1.424 1.00 72.56 85 TYR A N 1
ATOM 653 C CA . TYR A 1 85 ? -4.127 5.182 -1.914 1.00 72.56 85 TYR A CA 1
ATOM 654 C C . TYR A 1 85 ? -5.204 6.246 -2.139 1.00 72.56 85 TYR A C 1
ATOM 656 O O . TYR A 1 85 ? -5.136 7.334 -1.580 1.00 72.56 85 TYR A O 1
ATOM 664 N N . HIS A 1 86 ? -6.233 5.926 -2.921 1.00 70.44 86 HIS A N 1
ATOM 665 C CA . HIS A 1 86 ? -7.287 6.874 -3.273 1.00 70.44 86 HIS A CA 1
ATOM 666 C C . HIS A 1 86 ? -7.993 7.454 -2.037 1.00 70.44 86 HIS A C 1
ATOM 668 O O . HIS A 1 86 ? -8.236 8.650 -1.965 1.00 70.44 86 HIS A O 1
ATOM 674 N N . VAL A 1 87 ? -8.228 6.620 -1.022 1.00 71.19 87 VAL A N 1
ATOM 675 C CA . VAL A 1 87 ? -8.845 7.003 0.256 1.00 71.19 87 VAL A CA 1
ATOM 676 C C . VAL A 1 87 ? -8.020 8.004 1.084 1.00 71.19 87 VAL A C 1
ATOM 678 O O . VAL A 1 87 ? -8.573 8.663 1.972 1.00 71.19 87 VAL A O 1
ATOM 681 N N . LEU A 1 88 ? -6.711 8.085 0.841 1.00 63.97 88 LEU A N 1
ATOM 682 C CA . LEU A 1 88 ? -5.781 8.929 1.596 1.00 63.97 88 LEU A CA 1
ATOM 683 C C . LEU A 1 88 ? -5.520 10.287 0.950 1.00 63.97 88 LEU A C 1
ATOM 685 O O . LEU A 1 88 ? -5.148 11.218 1.659 1.00 63.97 88 LEU A O 1
ATOM 689 N N . TYR A 1 89 ? -5.663 10.377 -0.372 1.00 59.84 89 TYR A N 1
ATOM 690 C CA . TYR A 1 89 ? -5.307 11.565 -1.152 1.00 59.84 89 TYR A CA 1
ATOM 691 C C . TYR A 1 89 ? -6.525 12.273 -1.785 1.00 59.84 89 TYR A C 1
ATOM 693 O O . TYR A 1 89 ? -6.336 13.249 -2.511 1.00 59.84 89 TYR A O 1
ATOM 701 N N . GLU A 1 90 ? -7.751 11.825 -1.477 1.00 54.50 90 GLU A N 1
ATOM 702 C CA . GLU A 1 90 ? -9.017 12.580 -1.609 1.00 54.50 90 GLU A CA 1
ATOM 703 C C . GLU A 1 90 ? -9.562 13.008 -0.238 1.00 54.50 90 GLU A C 1
ATOM 705 O O . GLU A 1 90 ? -10.020 14.170 -0.135 1.00 54.50 90 GLU A O 1
#

Radius of gyration: 15.69 Å; Cα contacts (8 Å, |Δi|>4): 54; chains: 1; bounding box: 26×31×41 Å

Foldseek 3Di:
DDQVVQVVVVHHDVQVVCCVPQNDPPDPSSVVVLVVVLVVLVVVCVVVPQQLCNLCVQLVHDSVVSVCVVVVNDDDDSVSSVSSVVSVPD

pLDDT: mean 79.33, std 10.4, range [54.5, 95.88]

InterPro domains:
  IPR001387 Cro/C1-type, helix-turn-helix domain [PF01381] (47-84)
  IPR001387 Cro/C1-type, helix-turn-helix domain [PS50943] (47-88)
  IPR001387 Cro/C1-type, helix-turn-helix domain [SM00530] (40-90)
  IPR001387 Cro/C1-type, helix-turn-helix domain [cd00093] (43-88)
  IPR010982 Lambda repressor-like, DNA-binding domain superfamily [G3DSA:1.10.260.40] (45-89)
  IPR010982 Lambda repressor-like, DNA-binding domain superfamily [SSF47413] (46-88)

Mean predicted aligned error: 12.17 Å